Protein AF-A0A9J8BX04-F1 (afdb_monomer)

Organism: NCBI:txid630221

Solvent-accessible surface area (backbone atoms only — not comparable to full-atom values): 6274 Å² total; per-residue (Å²): 140,78,89,80,84,73,94,83,69,77,76,68,80,87,62,102,82,71,90,82,67,102,59,68,47,19,87,83,82,72,44,71,72,53,103,82,61,61,68,36,70,48,97,88,70,53,64,28,41,33,71,54,46,53,62,44,47,77,79,39,63,42,40,95,88,78,60,50,66,74,70,72,100,70,80,85,84,91,78,83,78,95,84,86,82,89,125

Sequence (87 aa):
FEYFESFETLRVLILPHVHRVSQLTCAVCLEDFRTKDELGVLPCQHAFHKRCLVKWLEVRCSCPLCNNPVSDALGQTHSTNLLDELL

Nearest PDB structures (foldseek):
  4v3k-assembly1_F  TM=8.671E-01  e=2.386E-05  Homo sapiens
  6w9a-assembly2_D  TM=9.676E-01  e=1.560E-04  Homo sapiens
  4v3k-assembly2_C  TM=8.245E-01  e=3.337E-05  Homo sapiens
  1x4j-assembly1_A  TM=8.035E-01  e=2.552E-05  Homo sapiens
  5lg7-assembly1_A  TM=6.339E-01  e=1.994E-03  Homo sapiens

InterPro domains:
  IPR001841 Zinc finger, RING-type [PF13639] (25-67)
  IPR001841 Zinc finger, RING-type [PS50089] (26-67)
  IPR001841 Zinc finger, RING-type [SM00184] (26-66)
  IPR013083 Zinc finger, RING/FYVE/PHD-type [G3DSA:3.30.40.10] (5-75)
  IPR051834 RING finger E3 ubiquitin-protein ligase [PTHR45931] (24-71)

Foldseek 3Di:
DDDDDDPDPPPPDADPDDDDDPDQAAPQVRHGDDSPFDWDAAPVRDIHGPVSVVVVCVPAQADPPPRHGRDDPPDDDPDDDDDDPPD

pLDDT: mean 70.87, std 22.61, range [35.06, 96.81]

Mean predicted aligned error: 14.34 Å

Structure (mmCIF, N/CA/C/O backbone):
data_AF-A0A9J8BX04-F1
#
_entry.id   AF-A0A9J8BX04-F1
#
loop_
_atom_site.group_PDB
_atom_site.id
_atom_site.type_symbol
_atom_site.label_atom_id
_atom_site.label_alt_id
_atom_site.label_comp_id
_atom_site.label_asym_id
_atom_site.label_entity_id
_atom_site.label_seq_id
_atom_site.pdbx_PDB_ins_code
_atom_site.Cartn_x
_atom_site.Cartn_y
_atom_site.Cartn_z
_atom_site.occupancy
_atom_site.B_iso_or_equiv
_atom_site.auth_seq_id
_atom_site.auth_comp_id
_atom_site.auth_asym_id
_atom_site.auth_atom_id
_atom_site.pdbx_PDB_model_num
ATOM 1 N N . PHE A 1 1 ? -28.179 -15.499 17.493 1.00 39.31 1 PHE A N 1
ATOM 2 C CA . PHE A 1 1 ? -28.226 -15.565 16.022 1.00 39.31 1 PHE A CA 1
ATOM 3 C C . PHE A 1 1 ? -28.361 -14.145 15.506 1.00 39.31 1 PHE A C 1
ATOM 5 O O . PHE A 1 1 ? -29.439 -13.717 15.140 1.00 39.31 1 PHE A O 1
ATOM 12 N N . GLU A 1 2 ? -27.420 -13.282 15.861 1.00 35.19 2 GLU A N 1
ATOM 13 C CA . GLU A 1 2 ? -26.044 -13.187 15.350 1.00 35.19 2 GLU A CA 1
ATOM 14 C C . GLU A 1 2 ? -25.994 -12.132 14.253 1.00 35.19 2 GLU A C 1
ATOM 16 O O . GLU A 1 2 ? -26.483 -12.349 13.154 1.00 35.19 2 GLU A O 1
ATOM 21 N N . TYR A 1 3 ? -25.315 -11.042 14.611 1.00 40.84 3 TYR A N 1
ATOM 22 C CA . TYR A 1 3 ? -24.632 -10.123 13.717 1.00 40.84 3 TYR A CA 1
ATOM 23 C C . TYR A 1 3 ? -25.489 -9.181 12.854 1.00 40.84 3 TYR A C 1
ATOM 25 O O . TYR A 1 3 ? -26.398 -9.578 12.140 1.00 40.84 3 TYR A O 1
ATOM 33 N N . PHE A 1 4 ? -25.071 -7.912 12.885 1.00 40.31 4 PHE A N 1
ATOM 34 C CA . PHE A 1 4 ? -25.529 -6.778 12.079 1.00 40.31 4 PHE A CA 1
ATOM 35 C C . PHE A 1 4 ? -26.800 -6.041 12.527 1.00 40.31 4 PHE A C 1
ATOM 37 O O . PHE A 1 4 ? -27.664 -5.701 11.725 1.00 40.31 4 PHE A O 1
ATOM 44 N N . GLU A 1 5 ? -26.827 -5.615 13.793 1.00 35.06 5 GLU A N 1
ATOM 45 C CA . GLU A 1 5 ? -27.214 -4.216 14.031 1.00 35.06 5 GLU A CA 1
ATOM 46 C C . GLU A 1 5 ? -26.078 -3.293 13.554 1.00 35.06 5 GLU A C 1
ATOM 48 O O . GLU A 1 5 ? -24.913 -3.681 13.630 1.00 35.06 5 GLU A O 1
ATOM 53 N N . SER A 1 6 ? -26.411 -2.064 13.138 1.00 44.19 6 SER A N 1
ATOM 54 C CA . SER A 1 6 ? -25.505 -0.924 12.853 1.00 44.19 6 SER A CA 1
ATOM 55 C C . SER A 1 6 ? -25.077 -0.659 11.396 1.00 44.19 6 SER A C 1
ATOM 57 O O . SER A 1 6 ? -23.934 -0.307 11.120 1.00 44.19 6 SER A O 1
ATOM 59 N N . PHE A 1 7 ? -26.013 -0.704 10.444 1.00 50.09 7 PHE A N 1
ATOM 60 C CA . PHE A 1 7 ? -25.752 -0.270 9.061 1.00 50.09 7 PHE A CA 1
ATOM 61 C C . PHE A 1 7 ? -25.700 1.255 8.817 1.00 50.09 7 PHE A C 1
ATOM 63 O O . PHE A 1 7 ? -25.453 1.649 7.684 1.00 50.09 7 PHE A O 1
ATOM 70 N N . GLU A 1 8 ? -25.856 2.142 9.813 1.00 45.09 8 GLU A N 1
ATOM 71 C CA . GLU A 1 8 ? -25.964 3.592 9.515 1.00 45.09 8 GLU A CA 1
ATOM 72 C C . GLU A 1 8 ? -25.143 4.568 10.380 1.00 45.09 8 GLU A C 1
ATOM 74 O O . GLU A 1 8 ? -25.237 5.777 10.181 1.00 45.09 8 GLU A O 1
ATOM 79 N N . THR A 1 9 ? -24.270 4.115 11.286 1.00 40.94 9 THR A N 1
ATOM 80 C CA . THR A 1 9 ? -23.547 5.045 12.193 1.00 40.94 9 THR A CA 1
ATOM 81 C C . THR A 1 9 ? -22.029 4.894 12.252 1.00 40.94 9 THR A C 1
ATOM 83 O O . THR A 1 9 ? -21.360 5.745 12.836 1.00 40.94 9 THR A O 1
ATOM 86 N N . LEU A 1 10 ? -21.433 3.919 11.562 1.00 40.34 10 LEU A N 1
ATOM 87 C CA . LEU A 1 10 ? -19.975 3.760 11.464 1.00 40.34 10 LEU A CA 1
ATOM 88 C C . LEU A 1 10 ? -19.360 4.683 10.396 1.00 40.34 10 LEU A C 1
ATOM 90 O O . LEU A 1 10 ? -18.540 4.279 9.574 1.00 40.34 10 LEU A O 1
ATOM 94 N N . ARG A 1 11 ? -19.684 5.981 10.466 1.00 43.84 11 ARG A N 1
ATOM 95 C CA . ARG A 1 11 ? -18.686 7.016 10.167 1.00 43.84 11 ARG A CA 1
ATOM 96 C C . ARG A 1 11 ? -17.569 6.816 11.185 1.00 43.84 11 ARG A C 1
ATOM 98 O O . ARG A 1 11 ? -17.620 7.372 12.276 1.00 43.84 11 ARG A O 1
ATOM 105 N N . VAL A 1 12 ? -16.641 5.933 10.834 1.00 46.44 12 VAL A N 1
ATOM 106 C CA . VAL A 1 12 ? -15.484 5.490 11.606 1.00 46.44 12 VAL A CA 1
ATOM 107 C C . VAL A 1 12 ? -14.755 6.705 12.178 1.00 46.44 12 VAL A C 1
ATOM 109 O O . VAL A 1 12 ? -13.911 7.327 11.537 1.00 46.44 12 VAL A O 1
ATOM 112 N N . LEU A 1 13 ? -15.117 7.064 13.406 1.00 39.06 13 LEU A N 1
ATOM 113 C CA . LEU A 1 13 ? -14.249 7.810 14.289 1.00 39.06 13 LEU A CA 1
ATOM 114 C C . LEU A 1 13 ? -13.094 6.860 14.607 1.00 39.06 13 LEU A C 1
ATOM 116 O O . LEU A 1 13 ? -13.319 5.705 14.954 1.00 39.06 13 LEU A O 1
ATOM 120 N N . ILE A 1 14 ? -11.877 7.377 14.464 1.00 41.00 14 ILE A N 1
ATOM 121 C CA . ILE A 1 14 ? -10.576 6.699 14.543 1.00 41.00 14 ILE A CA 1
ATOM 122 C C . ILE A 1 14 ? -10.082 6.106 13.208 1.00 41.00 14 ILE A C 1
ATOM 124 O O . ILE A 1 14 ? -9.922 4.903 13.072 1.00 41.00 14 ILE A O 1
ATOM 128 N N . LEU A 1 15 ? -9.726 6.976 12.257 1.00 40.16 15 LEU A N 1
ATOM 129 C CA . LEU A 1 15 ? -8.327 7.125 11.819 1.00 40.16 15 LEU A CA 1
ATOM 130 C C . LEU A 1 15 ? -8.133 8.580 11.335 1.00 40.16 15 LEU A C 1
ATOM 132 O O . LEU A 1 15 ? -8.674 8.947 10.293 1.00 40.16 15 LEU A O 1
ATOM 136 N N . PRO A 1 16 ? -7.390 9.436 12.062 1.00 44.62 16 PRO A N 1
ATOM 137 C CA . PRO A 1 16 ? -7.275 10.873 11.780 1.00 44.62 16 PRO A CA 1
ATOM 138 C C . PRO A 1 16 ? -6.492 11.222 10.497 1.00 44.62 16 PRO A C 1
ATOM 140 O O . PRO A 1 16 ? -6.020 12.347 10.371 1.00 44.62 16 PRO A O 1
ATOM 143 N N . HIS A 1 17 ? -6.330 10.300 9.537 1.00 43.12 17 HIS A N 1
ATOM 144 C CA . HIS A 1 17 ? -5.601 10.601 8.304 1.00 43.12 17 HIS A CA 1
ATOM 145 C C . HIS A 1 17 ? -5.866 9.682 7.097 1.00 43.12 17 HIS A C 1
ATOM 147 O O . HIS A 1 17 ? -4.959 9.472 6.295 1.00 43.12 17 HIS A O 1
ATOM 153 N N . VAL A 1 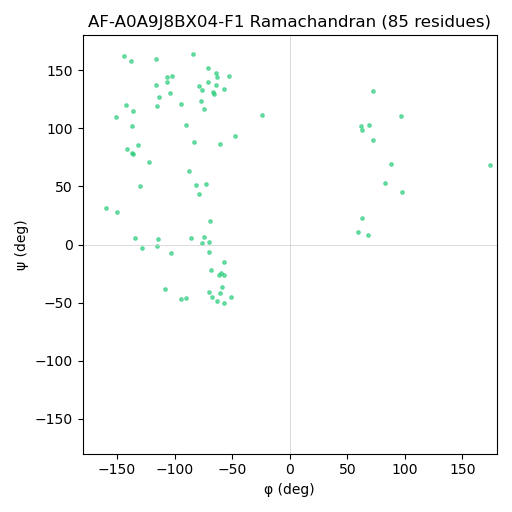18 ? -7.064 9.109 6.922 1.00 46.53 18 VAL A N 1
ATOM 154 C CA . VAL A 1 18 ? -7.320 8.259 5.739 1.00 46.53 18 VAL A CA 1
ATOM 155 C C . VAL A 1 18 ? -8.731 8.472 5.181 1.00 46.53 18 VAL A C 1
ATOM 157 O O . VAL A 1 18 ? -9.667 7.730 5.464 1.00 46.53 18 VAL A O 1
ATOM 160 N N . HIS A 1 19 ? -8.896 9.523 4.377 1.00 37.56 19 HIS A N 1
ATOM 161 C CA . HIS A 1 19 ? -10.143 9.823 3.675 1.00 37.56 19 HIS A CA 1
ATOM 162 C C . HIS A 1 19 ? -10.125 9.126 2.298 1.00 37.56 19 HIS A C 1
ATOM 164 O O . HIS A 1 19 ? -9.477 9.609 1.376 1.00 37.56 19 HIS A O 1
ATOM 170 N N . ARG A 1 20 ? -10.855 8.000 2.187 1.00 46.56 20 ARG A N 1
ATOM 171 C CA . ARG A 1 20 ? -11.032 7.107 1.012 1.00 46.56 20 ARG A CA 1
ATOM 172 C C . ARG A 1 20 ? -9.831 6.226 0.632 1.00 46.56 20 ARG A C 1
ATOM 174 O O . ARG A 1 20 ? -9.069 6.554 -0.267 1.00 46.56 20 ARG A O 1
ATOM 181 N N . VAL A 1 21 ? -9.771 5.023 1.203 1.00 48.09 21 VAL A N 1
ATOM 182 C CA . VAL A 1 21 ? -9.080 3.881 0.580 1.00 48.09 21 VAL A CA 1
ATOM 183 C C . VAL A 1 21 ? -10.161 2.846 0.287 1.00 48.09 21 VAL A C 1
ATOM 185 O O . VAL A 1 21 ? -10.852 2.405 1.199 1.00 48.09 21 VAL A O 1
ATOM 188 N N . SER A 1 22 ? -10.363 2.484 -0.981 1.00 52.56 22 SER A N 1
ATOM 189 C CA . SER A 1 22 ? -11.315 1.427 -1.370 1.00 52.56 22 SER A CA 1
ATOM 190 C C . SER A 1 22 ? -10.853 0.022 -0.955 1.00 52.56 22 SER A C 1
ATOM 192 O O . SER A 1 22 ? -11.522 -0.960 -1.259 1.00 52.56 22 SER A O 1
ATOM 194 N N . GLN A 1 23 ? -9.712 -0.084 -0.272 1.00 60.94 23 GLN A N 1
ATOM 195 C CA . GLN A 1 23 ? -9.085 -1.329 0.142 1.00 60.94 23 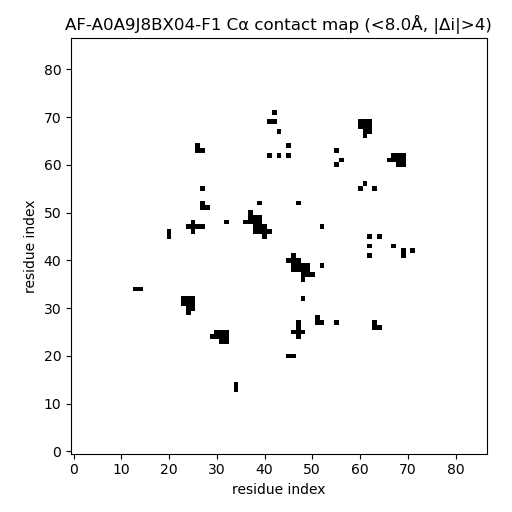GLN A CA 1
ATOM 196 C C . GLN A 1 23 ? -8.588 -1.217 1.586 1.00 60.94 23 GLN A C 1
ATOM 198 O O . GLN A 1 23 ? -7.683 -0.450 1.897 1.00 60.94 23 GLN A O 1
ATOM 203 N N . LEU A 1 24 ? -9.188 -2.010 2.472 1.00 81.38 24 LEU A N 1
ATOM 204 C CA . LEU A 1 24 ? -8.751 -2.163 3.863 1.00 81.38 24 LEU A CA 1
ATOM 205 C C . LEU A 1 24 ? -7.643 -3.221 4.011 1.00 81.38 24 LEU A C 1
ATOM 207 O O . LEU A 1 24 ? -7.227 -3.513 5.123 1.00 81.38 24 LEU A O 1
ATOM 211 N N . THR A 1 25 ? -7.154 -3.764 2.894 1.00 86.56 25 THR A N 1
ATOM 212 C CA . THR A 1 25 ? -6.187 -4.862 2.803 1.00 86.56 25 THR A CA 1
ATOM 213 C C . THR A 1 25 ? -4.890 -4.406 2.148 1.00 86.56 25 THR A C 1
ATOM 215 O O . THR A 1 25 ? -4.908 -3.755 1.101 1.00 86.56 25 THR A O 1
ATOM 218 N N . CYS A 1 26 ? -3.753 -4.830 2.687 1.00 91.62 26 CYS A N 1
ATOM 219 C CA . CYS A 1 26 ? -2.452 -4.637 2.058 1.00 91.62 26 CYS A CA 1
ATOM 220 C C . CYS A 1 26 ? -2.273 -5.601 0.879 1.00 91.62 26 CYS A C 1
ATOM 222 O O . CYS A 1 26 ? -2.173 -6.806 1.081 1.00 91.62 26 CYS A O 1
ATOM 224 N N . ALA A 1 27 ? -2.133 -5.101 -0.351 1.00 91.19 27 ALA A N 1
ATOM 225 C CA . ALA A 1 27 ? -1.989 -5.975 -1.525 1.00 91.19 27 ALA A CA 1
ATOM 226 C C . ALA A 1 27 ? -0.642 -6.728 -1.611 1.00 91.19 27 ALA A C 1
ATOM 228 O O . ALA A 1 27 ? -0.464 -7.564 -2.490 1.00 91.19 27 ALA A O 1
ATOM 229 N N . VAL A 1 28 ? 0.313 -6.435 -0.717 1.00 94.00 28 VAL A N 1
ATOM 230 C CA . VAL A 1 28 ? 1.622 -7.111 -0.679 1.00 94.00 28 VAL A CA 1
ATOM 231 C C . VAL A 1 28 ? 1.596 -8.345 0.225 1.00 94.00 28 VAL A C 1
ATOM 233 O O . VAL A 1 28 ? 2.101 -9.389 -0.170 1.00 94.00 28 VAL A O 1
ATOM 236 N N . CYS A 1 29 ? 1.033 -8.240 1.434 1.00 95.38 29 CYS A N 1
ATOM 237 C CA . CYS A 1 29 ? 0.936 -9.371 2.370 1.00 95.38 29 CYS A CA 1
ATOM 238 C C . CYS A 1 29 ? -0.461 -9.999 2.447 1.00 95.38 29 CYS A C 1
ATOM 240 O O . CYS A 1 29 ? -0.605 -11.047 3.065 1.00 95.38 29 CYS A O 1
ATOM 242 N N . LEU A 1 30 ? -1.463 -9.392 1.803 1.00 92.44 30 LEU A N 1
ATOM 243 C CA . LEU A 1 30 ? -2.868 -9.815 1.787 1.00 92.44 30 LEU A CA 1
ATOM 244 C C . LEU A 1 30 ? -3.550 -9.800 3.168 1.00 92.44 30 LEU A C 1
ATOM 246 O O . LEU A 1 30 ? -4.554 -10.473 3.372 1.00 92.44 30 LEU A O 1
ATOM 250 N N . GLU A 1 31 ? -3.023 -9.011 4.106 1.00 91.00 31 GLU A N 1
ATOM 251 C CA . GLU A 1 31 ? -3.580 -8.834 5.451 1.00 91.00 31 GLU A CA 1
ATOM 252 C C . GLU A 1 31 ? -4.336 -7.505 5.566 1.00 91.00 31 GLU A C 1
ATOM 254 O O . GLU A 1 31 ? -3.923 -6.489 4.994 1.00 91.00 31 GLU A O 1
ATOM 259 N N . ASP A 1 32 ? -5.416 -7.503 6.348 1.00 87.50 32 ASP A N 1
ATOM 260 C CA . ASP A 1 32 ? -6.161 -6.293 6.701 1.00 87.50 32 ASP A CA 1
ATOM 261 C C . ASP A 1 32 ? -5.306 -5.312 7.517 1.00 87.50 32 ASP A C 1
ATOM 263 O O . ASP A 1 32 ? -4.526 -5.707 8.392 1.00 87.50 32 ASP A O 1
ATOM 267 N N . PHE A 1 33 ? -5.508 -4.018 7.278 1.00 84.19 33 PHE A N 1
ATOM 268 C CA . PHE A 1 33 ? -4.936 -2.950 8.086 1.00 84.19 33 PHE A CA 1
ATOM 269 C C . PHE A 1 33 ? -5.596 -2.883 9.466 1.00 84.19 33 PHE A C 1
ATOM 271 O O . PHE A 1 33 ? -6.815 -2.988 9.614 1.00 84.19 33 PHE A O 1
ATOM 278 N N . ARG A 1 34 ? -4.785 -2.636 10.492 1.00 86.25 34 ARG A N 1
ATOM 279 C CA . ARG A 1 34 ? -5.211 -2.498 11.891 1.00 86.25 34 ARG A CA 1
ATOM 280 C C . ARG A 1 34 ? -4.942 -1.086 12.400 1.00 86.25 34 ARG A C 1
ATOM 282 O O . ARG A 1 34 ? -4.071 -0.383 11.903 1.00 86.25 34 ARG A O 1
ATOM 289 N N . THR A 1 35 ? -5.630 -0.679 13.469 1.00 78.44 35 THR A N 1
ATOM 290 C CA . THR A 1 35 ? -5.556 0.677 14.064 1.00 78.44 35 THR A CA 1
ATOM 291 C C . THR A 1 35 ? -4.145 1.123 14.483 1.00 78.44 35 THR A C 1
ATOM 293 O O . THR A 1 35 ? -3.926 2.301 14.745 1.00 78.44 35 THR A O 1
ATOM 296 N N . LYS A 1 36 ? -3.184 0.200 14.577 1.00 83.75 36 LYS A N 1
ATOM 297 C CA . LYS A 1 36 ? -1.794 0.468 14.978 1.00 83.75 36 LYS A CA 1
ATOM 298 C C . LYS A 1 36 ? -0.779 0.224 13.864 1.00 83.75 36 LYS A C 1
ATOM 300 O O . LYS A 1 36 ? 0.419 0.293 14.120 1.00 83.75 36 LYS A O 1
ATOM 305 N N . ASP A 1 37 ? -1.244 -0.088 12.663 1.00 86.88 37 ASP A N 1
ATOM 306 C CA . ASP A 1 37 ? -0.353 -0.350 11.548 1.00 86.88 37 ASP A CA 1
ATOM 307 C C . ASP A 1 37 ? 0.222 0.957 11.008 1.00 86.88 37 ASP A C 1
ATOM 309 O O . ASP A 1 37 ? -0.491 1.928 10.754 1.00 86.88 37 ASP A O 1
ATOM 313 N N . GLU A 1 38 ? 1.533 0.971 10.79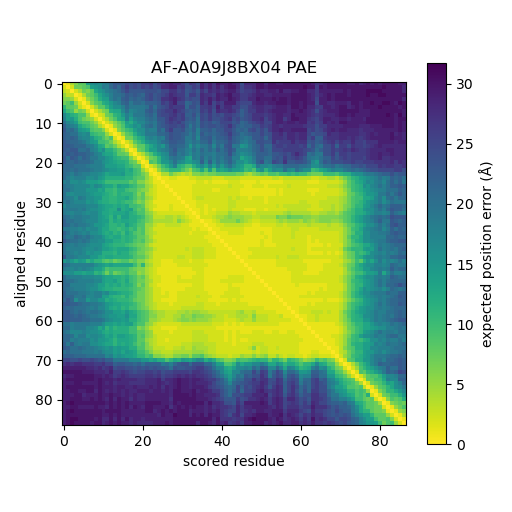1 1.00 90.06 38 GLU A N 1
ATOM 314 C CA . GLU A 1 38 ? 2.173 2.030 10.025 1.00 90.06 38 GLU A CA 1
ATOM 315 C C . GLU A 1 38 ? 1.912 1.796 8.538 1.00 90.06 38 GLU A C 1
ATOM 317 O O . GLU A 1 38 ? 2.276 0.748 7.992 1.00 90.06 38 GLU A O 1
ATOM 322 N N . LEU A 1 39 ? 1.324 2.787 7.872 1.00 90.69 39 LEU A N 1
ATOM 323 C CA . LEU A 1 39 ? 1.028 2.732 6.445 1.00 90.69 39 LEU A CA 1
ATOM 324 C C . LEU A 1 39 ? 1.987 3.622 5.657 1.00 90.69 39 LEU A C 1
ATOM 326 O O . LEU A 1 39 ? 2.320 4.730 6.073 1.00 90.69 39 LEU A O 1
ATOM 330 N N . GLY A 1 40 ? 2.426 3.123 4.507 1.00 89.56 40 GLY A N 1
ATOM 331 C CA . GLY A 1 40 ? 3.087 3.907 3.476 1.00 89.56 40 GLY A CA 1
ATOM 332 C C . GLY A 1 40 ? 2.108 4.170 2.339 1.00 89.56 40 GLY A C 1
ATOM 333 O O . GLY A 1 40 ? 1.468 3.237 1.851 1.00 89.56 40 GLY A O 1
ATOM 334 N N . VAL A 1 41 ? 1.996 5.430 1.924 1.00 89.69 41 VAL A N 1
ATOM 335 C CA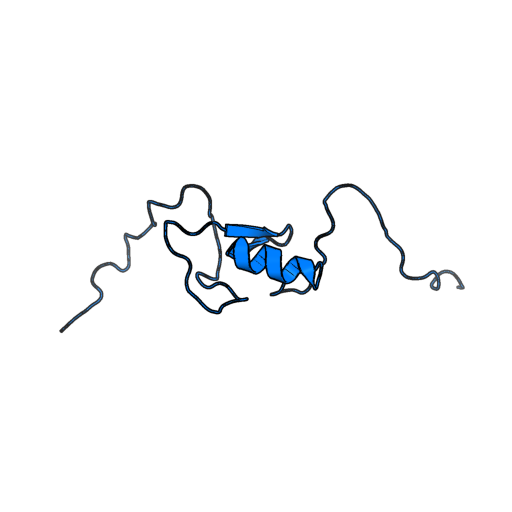 . VAL A 1 41 ? 1.135 5.850 0.814 1.00 89.69 41 VAL A CA 1
ATOM 336 C C . VAL A 1 41 ? 2.018 6.353 -0.319 1.00 89.69 41 VAL A C 1
ATOM 338 O O . VAL A 1 41 ? 2.883 7.199 -0.106 1.00 89.69 41 VAL A O 1
ATOM 341 N N . LEU A 1 42 ? 1.816 5.809 -1.516 1.00 89.19 42 LEU A N 1
ATOM 342 C CA . LEU A 1 42 ? 2.534 6.238 -2.717 1.00 89.19 42 LEU A CA 1
ATOM 343 C C . LEU A 1 42 ? 1.864 7.464 -3.367 1.00 89.19 42 LEU A C 1
ATOM 345 O O . LEU A 1 42 ? 0.683 7.703 -3.121 1.00 89.19 42 LEU A O 1
ATOM 349 N N . PRO A 1 43 ? 2.545 8.197 -4.274 1.00 88.31 43 PRO A N 1
ATOM 350 C CA . PRO A 1 43 ? 1.956 9.344 -4.986 1.00 88.31 43 PRO A CA 1
ATOM 351 C C . PRO A 1 43 ? 0.682 9.008 -5.778 1.00 88.31 43 P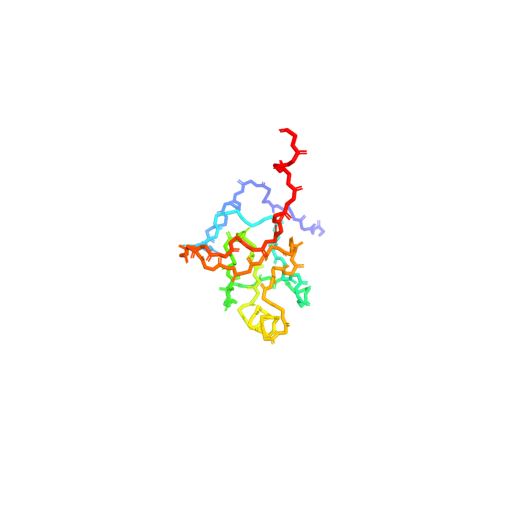RO A C 1
ATOM 353 O O . PRO A 1 43 ? -0.188 9.851 -5.970 1.00 88.31 43 PRO A O 1
ATOM 356 N N . CYS A 1 44 ? 0.533 7.747 -6.194 1.00 87.81 44 CYS A N 1
ATOM 357 C CA . CYS A 1 44 ? -0.687 7.222 -6.812 1.00 87.81 44 CYS A CA 1
ATOM 358 C C . CYS A 1 44 ? -1.849 6.980 -5.823 1.00 87.81 44 CYS A C 1
ATOM 360 O O . CYS A 1 44 ? -2.865 6.424 -6.225 1.00 87.81 44 CYS A O 1
ATOM 362 N N . GLN A 1 45 ? -1.707 7.385 -4.555 1.00 85.62 45 GLN A N 1
ATOM 363 C CA . GLN A 1 45 ? -2.687 7.293 -3.459 1.00 85.62 45 GLN A CA 1
ATOM 364 C C . GLN A 1 45 ? -3.006 5.873 -2.959 1.00 85.62 45 GLN A C 1
ATOM 366 O O . GLN A 1 45 ? -3.868 5.697 -2.101 1.00 85.62 45 GLN A O 1
ATOM 371 N N . HIS A 1 46 ? -2.279 4.855 -3.420 1.00 89.81 46 HIS A N 1
ATOM 372 C CA . HIS A 1 46 ? -2.388 3.504 -2.873 1.00 89.81 46 HIS A CA 1
ATOM 373 C C . HIS A 1 46 ? -1.615 3.355 -1.559 1.00 89.81 46 HIS A C 1
ATOM 375 O O . HIS A 1 46 ? -0.469 3.803 -1.448 1.00 89.81 46 HIS A O 1
ATOM 381 N N . ALA A 1 47 ? -2.245 2.685 -0.592 1.00 90.31 47 ALA A N 1
ATOM 382 C CA . ALA A 1 47 ? -1.712 2.439 0.740 1.00 90.31 47 ALA A CA 1
ATOM 383 C C . ALA A 1 47 ? -1.289 0.976 0.923 1.00 90.31 47 ALA A C 1
ATOM 385 O O . ALA A 1 47 ? -1.941 0.052 0.438 1.00 90.31 47 ALA A O 1
ATOM 386 N N . PHE A 1 48 ? -0.207 0.776 1.669 1.00 92.50 48 PHE A N 1
ATOM 387 C CA . PHE A 1 48 ? 0.344 -0.529 2.032 1.00 92.50 48 PHE A CA 1
ATOM 388 C C . PHE A 1 48 ? 0.906 -0.445 3.450 1.00 92.50 48 PHE A C 1
ATOM 390 O O . PHE A 1 48 ? 1.216 0.650 3.922 1.00 92.50 48 PHE A O 1
ATOM 397 N N . HIS A 1 49 ? 1.135 -1.574 4.126 1.00 95.25 49 HIS A N 1
ATOM 398 C CA . HIS A 1 49 ? 1.960 -1.546 5.338 1.00 95.25 49 HIS A CA 1
ATOM 399 C C . HIS A 1 49 ? 3.330 -0.971 4.996 1.00 95.25 49 HIS A C 1
ATOM 401 O O . HIS A 1 49 ? 3.961 -1.416 4.037 1.00 95.25 49 HIS A O 1
ATOM 407 N N . LYS A 1 50 ? 3.831 -0.040 5.806 1.00 94.50 50 LYS A N 1
ATOM 408 C CA . LYS A 1 50 ? 5.133 0.608 5.612 1.00 94.50 50 LYS A CA 1
ATOM 409 C C . LYS A 1 50 ? 6.251 -0.413 5.406 1.00 94.50 50 LYS A C 1
ATOM 411 O O . LYS A 1 50 ? 7.025 -0.298 4.465 1.00 94.50 50 LYS A O 1
ATOM 416 N N . ARG A 1 51 ? 6.285 -1.469 6.226 1.00 96.56 51 ARG A N 1
ATOM 417 C CA . ARG A 1 51 ? 7.256 -2.569 6.098 1.00 96.56 51 ARG A CA 1
ATOM 418 C C . ARG A 1 51 ? 7.147 -3.297 4.756 1.00 96.56 51 ARG A C 1
ATOM 420 O O . ARG A 1 51 ? 8.165 -3.651 4.173 1.00 96.56 51 ARG A O 1
ATOM 427 N N . CYS A 1 52 ? 5.927 -3.551 4.293 1.00 96.81 52 CYS A N 1
ATOM 428 C CA . CYS A 1 52 ? 5.681 -4.234 3.027 1.00 96.81 52 CYS A CA 1
ATOM 429 C C . CYS A 1 52 ? 6.062 -3.345 1.842 1.00 96.81 52 CYS A C 1
ATOM 431 O O . CYS A 1 52 ? 6.692 -3.822 0.903 1.00 96.81 52 CYS A O 1
ATOM 433 N N . LEU A 1 53 ? 5.747 -2.050 1.924 1.00 95.12 53 LEU A N 1
ATOM 434 C CA . LEU A 1 53 ? 6.125 -1.076 0.912 1.00 95.12 53 LEU A CA 1
ATOM 435 C C . LEU A 1 53 ? 7.645 -0.942 0.795 1.00 95.12 53 LEU A C 1
ATOM 437 O O . LEU A 1 53 ? 8.166 -1.041 -0.306 1.00 95.12 53 LEU A O 1
ATOM 441 N N . VAL A 1 54 ? 8.361 -0.779 1.912 1.00 95.25 54 VAL A N 1
ATOM 442 C CA . VAL A 1 54 ? 9.832 -0.664 1.910 1.00 95.25 54 VAL A CA 1
ATOM 443 C C . VAL A 1 54 ? 10.474 -1.886 1.254 1.00 95.25 54 VAL A C 1
ATOM 445 O O . VAL A 1 54 ? 11.232 -1.728 0.304 1.00 95.25 54 VAL A O 1
ATOM 448 N N . LYS A 1 55 ? 10.092 -3.099 1.675 1.00 96.00 55 LYS A N 1
ATOM 449 C CA . LYS A 1 55 ? 10.599 -4.345 1.074 1.00 96.00 55 LYS A CA 1
ATOM 450 C C . LYS A 1 55 ? 10.299 -4.457 -0.419 1.00 96.00 55 LYS A C 1
ATOM 452 O O . LYS A 1 55 ? 11.094 -5.006 -1.170 1.00 96.00 55 LYS A O 1
ATOM 457 N N . TRP A 1 56 ? 9.139 -3.973 -0.858 1.00 95.56 56 TRP A N 1
ATOM 458 C CA . TRP A 1 56 ? 8.801 -3.966 -2.278 1.00 95.56 56 TRP A CA 1
ATOM 459 C C . TRP A 1 56 ? 9.701 -3.006 -3.063 1.00 95.56 56 TRP A C 1
ATOM 461 O O . TRP A 1 56 ? 10.238 -3.384 -4.103 1.00 95.56 56 TRP A O 1
ATOM 471 N N . LEU A 1 57 ? 9.910 -1.793 -2.541 1.00 93.75 57 LEU A N 1
ATOM 472 C CA . LEU A 1 57 ? 10.725 -0.757 -3.182 1.00 93.75 57 LEU A CA 1
ATOM 473 C C . LEU A 1 57 ? 12.224 -1.088 -3.219 1.00 93.75 57 LEU A C 1
ATOM 475 O O . LEU A 1 57 ? 12.916 -0.588 -4.099 1.00 93.75 57 LEU A O 1
ATOM 479 N N . GLU A 1 58 ? 12.712 -1.974 -2.346 1.00 94.62 58 GLU A N 1
ATOM 480 C CA . GLU A 1 58 ? 14.068 -2.545 -2.444 1.00 94.62 58 GLU A CA 1
ATOM 481 C C . GLU A 1 58 ? 14.284 -3.333 -3.748 1.00 94.62 58 GLU A C 1
ATOM 483 O O . GLU A 1 58 ? 15.414 -3.450 -4.220 1.00 94.62 58 GLU A O 1
ATOM 488 N N . VAL A 1 59 ? 13.211 -3.869 -4.341 1.00 93.94 59 VAL A N 1
ATOM 489 C CA . VAL A 1 59 ? 13.266 -4.686 -5.564 1.00 93.94 59 VAL A CA 1
ATOM 490 C C . VAL A 1 59 ? 12.696 -3.941 -6.772 1.00 93.94 59 VAL A C 1
ATOM 492 O O . VAL A 1 59 ? 13.201 -4.089 -7.886 1.00 93.94 59 VAL A O 1
ATOM 495 N N . ARG A 1 60 ? 11.619 -3.169 -6.586 1.00 92.38 60 ARG A N 1
ATOM 496 C CA . ARG A 1 60 ? 10.907 -2.469 -7.664 1.00 92.38 60 ARG A CA 1
ATOM 497 C C . ARG A 1 60 ? 10.428 -1.094 -7.221 1.00 92.38 60 ARG A C 1
ATOM 499 O O . ARG A 1 60 ? 9.547 -0.989 -6.378 1.00 92.38 60 ARG A O 1
ATOM 506 N N . CYS A 1 61 ? 10.886 -0.045 -7.897 1.00 92.56 61 CYS A N 1
ATOM 507 C CA . CYS A 1 61 ? 10.446 1.336 -7.666 1.00 92.56 61 CYS A CA 1
ATOM 508 C C . CYS A 1 61 ? 9.079 1.663 -8.309 1.00 92.56 61 CYS A C 1
ATOM 510 O O . CYS A 1 61 ? 8.915 2.718 -8.923 1.00 92.56 61 CYS A O 1
ATOM 512 N N . SER A 1 62 ? 8.093 0.766 -8.205 1.00 94.69 62 SER A N 1
ATOM 513 C CA . SER A 1 62 ? 6.738 0.961 -8.742 1.00 94.69 62 SER A CA 1
ATOM 514 C C . SER A 1 62 ? 5.653 0.490 -7.773 1.00 94.69 62 SER A C 1
ATOM 516 O O . SER A 1 62 ? 5.894 -0.326 -6.884 1.00 94.69 62 SER A O 1
ATOM 518 N N . CYS A 1 63 ? 4.437 1.013 -7.931 1.00 94.12 63 CYS A N 1
ATOM 519 C CA . CYS A 1 63 ? 3.290 0.637 -7.114 1.00 94.12 63 CYS A CA 1
ATOM 520 C C . CYS A 1 63 ? 2.877 -0.834 -7.345 1.00 94.12 63 CYS A C 1
ATOM 522 O O . CYS A 1 63 ? 2.617 -1.197 -8.492 1.00 94.12 63 CYS A O 1
ATOM 524 N N . PRO A 1 64 ? 2.695 -1.654 -6.289 1.00 93.31 64 PRO A N 1
ATOM 525 C CA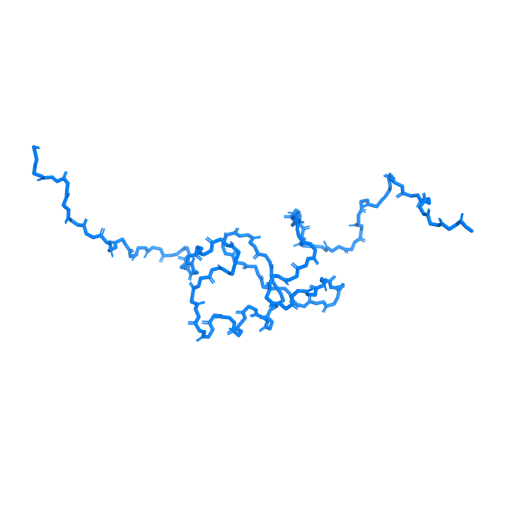 . PRO A 1 64 ? 2.203 -3.031 -6.420 1.00 93.31 64 PRO A CA 1
ATOM 526 C C . PRO A 1 64 ? 0.812 -3.171 -7.064 1.00 93.31 64 PRO A C 1
ATOM 528 O O . PRO A 1 64 ? 0.500 -4.230 -7.596 1.00 93.31 64 PRO A O 1
ATOM 531 N N . LEU A 1 65 ? -0.030 -2.129 -7.001 1.00 90.81 65 LEU A N 1
ATOM 532 C CA . LEU A 1 65 ? -1.418 -2.168 -7.483 1.00 90.81 65 LEU A CA 1
ATOM 533 C C . LEU A 1 65 ? -1.582 -1.662 -8.918 1.00 90.81 65 LEU A C 1
ATOM 535 O O . LEU A 1 65 ? -2.267 -2.292 -9.715 1.00 90.81 65 LEU A O 1
ATOM 539 N N . CYS A 1 66 ? -0.975 -0.522 -9.253 1.00 91.94 66 CYS A N 1
ATOM 540 C CA . CYS A 1 66 ? -1.148 0.108 -10.567 1.00 91.94 66 CYS A CA 1
ATOM 541 C C . CYS A 1 66 ? 0.129 0.160 -11.410 1.00 91.94 66 CYS A C 1
ATOM 543 O O . CYS A 1 66 ? 0.094 0.667 -12.524 1.00 91.94 66 CYS A O 1
ATOM 545 N N . ASN A 1 67 ? 1.257 -0.328 -10.887 1.00 92.31 67 ASN A N 1
ATOM 546 C CA . ASN A 1 67 ? 2.569 -0.300 -11.534 1.00 92.31 67 ASN A CA 1
ATOM 547 C C . ASN A 1 67 ? 3.105 1.106 -11.884 1.00 92.31 67 ASN A C 1
ATOM 549 O O . ASN A 1 67 ? 4.128 1.223 -12.555 1.00 92.31 67 ASN A O 1
ATOM 553 N N . ASN A 1 68 ? 2.471 2.177 -11.389 1.00 90.94 68 ASN A N 1
ATOM 554 C CA . ASN A 1 68 ? 2.988 3.535 -11.556 1.00 90.94 68 ASN A CA 1
ATOM 555 C C . ASN A 1 68 ? 4.340 3.679 -10.838 1.00 90.94 68 ASN A C 1
ATOM 557 O O . ASN A 1 68 ? 4.467 3.208 -9.700 1.00 90.94 68 ASN A O 1
ATOM 561 N N . PRO A 1 69 ? 5.335 4.334 -11.458 1.00 91.31 69 PRO A N 1
ATOM 562 C CA . PRO A 1 69 ? 6.634 4.549 -10.840 1.00 91.31 69 PRO A CA 1
ATOM 563 C C . PRO A 1 69 ? 6.516 5.434 -9.597 1.00 91.31 69 PRO A C 1
ATOM 565 O O . PRO A 1 69 ? 5.682 6.339 -9.521 1.00 91.31 69 PRO A O 1
ATOM 568 N N . VAL A 1 70 ? 7.389 5.185 -8.625 1.00 88.81 70 VAL A N 1
ATOM 569 C CA . VAL A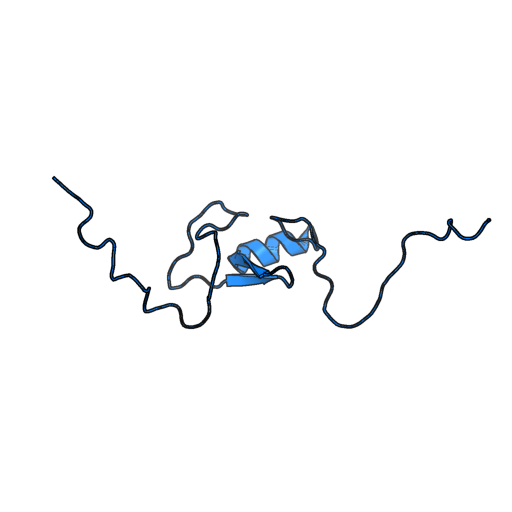 1 70 ? 7.562 6.038 -7.444 1.00 88.81 70 VAL A CA 1
ATOM 570 C C . VAL A 1 70 ? 8.584 7.122 -7.790 1.00 88.81 70 VAL A C 1
ATOM 572 O O . VAL A 1 70 ? 9.695 7.134 -7.276 1.00 88.81 70 VAL A O 1
ATOM 575 N N . SER A 1 71 ? 8.257 7.984 -8.752 1.00 77.94 71 SER A N 1
ATOM 576 C CA . SER A 1 71 ? 9.067 9.163 -9.070 1.00 77.94 71 SER A CA 1
ATOM 577 C C . SER A 1 71 ? 8.518 10.358 -8.300 1.00 77.94 71 SER A C 1
ATOM 579 O O . SER A 1 71 ? 7.341 10.697 -8.448 1.00 77.94 71 SER A O 1
ATOM 581 N N . ASP A 1 72 ? 9.365 10.960 -7.469 1.00 54.28 72 ASP A N 1
ATOM 582 C CA . ASP A 1 72 ? 9.055 12.148 -6.678 1.00 54.28 72 ASP A CA 1
ATOM 583 C C . ASP A 1 72 ? 8.503 13.273 -7.560 1.00 54.28 72 ASP A C 1
ATOM 585 O O . ASP A 1 72 ? 8.940 13.474 -8.696 1.00 54.28 72 ASP A O 1
ATOM 589 N N . ALA A 1 73 ? 7.564 14.047 -7.024 1.00 53.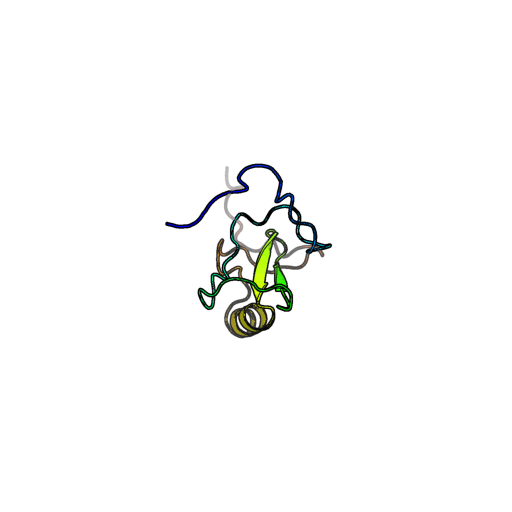75 73 ALA A N 1
ATOM 590 C CA . ALA A 1 73 ? 7.029 15.249 -7.658 1.00 53.75 73 ALA A CA 1
ATOM 591 C C . ALA A 1 73 ? 8.047 16.413 -7.638 1.00 53.75 73 ALA A C 1
ATOM 593 O O . ALA A 1 73 ? 7.732 17.524 -7.221 1.00 53.75 73 ALA A O 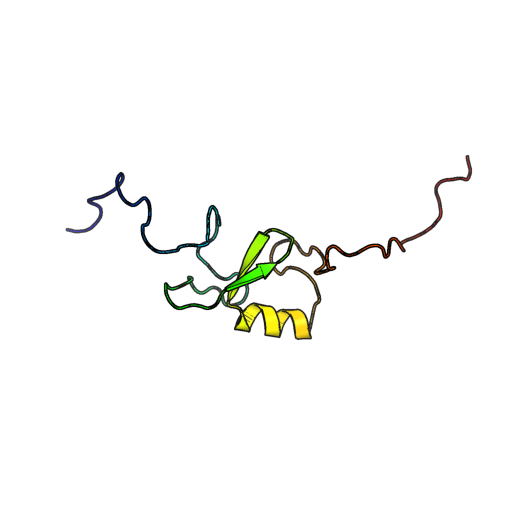1
ATOM 594 N N . LEU A 1 74 ? 9.270 16.160 -8.109 1.00 50.72 74 LEU A N 1
ATOM 595 C CA . LEU A 1 74 ? 10.304 17.139 -8.431 1.00 50.72 74 LEU A CA 1
ATOM 596 C C . LEU A 1 74 ? 10.948 16.752 -9.774 1.00 50.72 74 LEU A C 1
ATOM 598 O O . LEU A 1 74 ? 12.031 16.190 -9.826 1.00 50.72 74 LEU A O 1
ATOM 602 N N . GLY A 1 75 ? 10.246 17.063 -10.868 1.00 49.69 75 GLY A N 1
ATOM 603 C CA . GLY A 1 75 ? 10.838 17.432 -12.160 1.00 49.69 75 GLY A CA 1
ATOM 604 C C . GLY A 1 75 ? 11.725 16.422 -12.911 1.00 49.69 75 GLY A C 1
ATOM 605 O O . GLY A 1 75 ? 12.930 16.386 -12.722 1.00 49.69 75 GLY A O 1
ATOM 606 N N . GLN A 1 76 ? 11.119 15.802 -13.932 1.00 52.44 76 GLN A N 1
ATOM 607 C CA . GLN A 1 76 ? 11.706 15.401 -15.226 1.00 52.44 76 GLN A CA 1
ATOM 608 C C . GLN A 1 76 ? 12.752 14.270 -15.262 1.00 52.44 76 GLN A C 1
ATOM 610 O O . GLN A 1 76 ? 13.951 14.493 -15.166 1.00 52.44 76 GLN A O 1
ATOM 615 N N . THR A 1 77 ? 12.297 13.085 -15.682 1.00 43.25 77 THR A N 1
ATOM 616 C CA . THR A 1 77 ? 12.976 12.328 -16.751 1.00 43.25 77 THR A CA 1
ATOM 617 C C . THR A 1 77 ? 11.932 11.863 -17.766 1.00 43.25 77 THR A C 1
ATOM 619 O O . THR A 1 77 ? 11.369 10.776 -17.680 1.00 43.25 77 THR A O 1
ATOM 622 N N . HIS A 1 78 ? 11.622 12.732 -18.730 1.00 49.56 78 HIS A N 1
ATOM 623 C CA . HIS A 1 78 ? 10.959 12.299 -19.955 1.00 49.56 78 HIS A CA 1
ATOM 624 C C . HIS A 1 78 ? 12.047 11.772 -20.890 1.00 49.56 78 HIS A C 1
ATOM 626 O O . HIS A 1 78 ? 12.642 12.514 -21.665 1.00 49.56 78 HIS A O 1
ATOM 632 N N . SER A 1 79 ? 12.352 10.486 -20.773 1.00 55.38 79 SER A N 1
ATOM 633 C CA . SER A 1 79 ? 13.225 9.790 -21.713 1.00 55.38 79 SER A CA 1
ATOM 634 C C . SER A 1 79 ? 12.637 8.428 -22.049 1.00 55.38 79 SER A C 1
ATOM 636 O O . SER A 1 79 ? 13.101 7.402 -21.570 1.00 55.38 79 SER A O 1
ATOM 638 N N . THR A 1 80 ? 11.636 8.434 -22.935 1.00 46.94 80 THR A N 1
ATOM 639 C CA . THR A 1 80 ? 11.512 7.391 -23.962 1.00 46.94 80 THR A CA 1
ATOM 640 C C . THR A 1 80 ? 11.140 8.031 -25.310 1.00 46.94 80 THR A C 1
ATOM 642 O O . THR A 1 80 ? 10.009 8.429 -25.538 1.00 46.94 80 THR A O 1
ATOM 645 N N . ASN A 1 81 ? 12.170 8.152 -26.154 1.00 46.25 81 ASN A N 1
ATOM 646 C CA . ASN A 1 81 ? 12.194 8.055 -27.621 1.00 46.25 81 ASN A CA 1
ATOM 647 C C . ASN A 1 81 ? 11.411 9.060 -28.497 1.00 46.25 81 ASN A C 1
ATOM 649 O O . ASN A 1 81 ? 10.250 8.877 -28.835 1.00 46.25 81 ASN A O 1
ATOM 653 N N . LEU A 1 82 ? 12.177 10.049 -28.973 1.00 58.00 82 LEU A N 1
ATOM 654 C CA . LEU A 1 82 ? 12.235 10.572 -30.345 1.00 58.00 82 LEU A CA 1
ATOM 655 C C . LEU A 1 82 ? 11.782 9.553 -31.419 1.00 58.00 82 LEU A C 1
ATOM 657 O O . LEU A 1 82 ? 12.516 8.593 -31.640 1.00 58.00 82 LEU A O 1
ATOM 661 N N . LEU A 1 83 ? 10.631 9.782 -32.073 1.00 55.47 83 LEU A N 1
ATOM 662 C CA . LEU A 1 83 ? 10.289 9.418 -33.471 1.00 55.47 83 LEU A CA 1
ATOM 663 C C . LEU A 1 83 ? 8.799 9.724 -33.776 1.00 55.47 83 LEU A C 1
ATOM 665 O O . LEU A 1 83 ? 8.017 8.807 -33.974 1.00 55.47 83 LEU A O 1
ATOM 669 N N . ASP A 1 84 ? 8.398 11.002 -33.827 1.00 50.44 84 ASP A N 1
ATOM 670 C CA . ASP A 1 84 ? 7.102 11.399 -34.434 1.00 50.44 84 ASP A CA 1
ATOM 671 C C . ASP A 1 84 ? 7.127 12.820 -35.051 1.00 50.44 84 ASP A C 1
ATOM 673 O O . ASP A 1 84 ? 6.115 13.496 -35.136 1.00 50.44 84 ASP A O 1
ATOM 677 N N . GLU A 1 85 ? 8.298 13.297 -35.496 1.00 50.28 85 GLU A N 1
ATOM 678 C CA . GLU A 1 85 ? 8.443 14.553 -36.271 1.00 50.28 85 GLU A CA 1
ATOM 679 C C . GLU A 1 85 ? 9.282 14.287 -37.537 1.00 50.28 85 GLU A C 1
ATOM 681 O O . GLU A 1 85 ? 10.286 14.937 -37.829 1.00 50.28 85 GLU A O 1
ATOM 686 N N . LEU A 1 86 ? 8.892 13.247 -38.274 1.00 52.91 86 LEU A N 1
ATOM 687 C CA . LEU A 1 86 ? 9.161 13.122 -39.706 1.00 52.91 86 LEU A CA 1
ATOM 688 C C . LEU A 1 86 ? 7.814 12.963 -40.410 1.00 52.91 86 LEU A C 1
ATOM 690 O O . LEU A 1 86 ? 7.467 11.879 -40.883 1.00 52.91 86 LEU A O 1
ATOM 694 N N . LEU A 1 87 ? 7.062 14.063 -40.437 1.00 41.50 87 LEU A N 1
ATOM 695 C CA . LEU A 1 87 ? 6.058 14.362 -41.452 1.00 41.50 87 LEU A CA 1
ATOM 696 C C . LEU A 1 87 ? 5.879 15.876 -41.578 1.00 41.50 87 LEU A C 1
ATOM 698 O O . LEU A 1 87 ? 5.680 16.531 -40.535 1.00 41.50 87 LEU A O 1
#

Secondary structure (DSSP, 8-state):
------SS-------TT-S--S-SB-TTT-PBP-TT--EEE-TT--EEEHHHHHHHHTT-SB-TTT--B---SS-----S---S---

Radius of gyration: 18.97 Å; Cα contacts (8 Å, |Δi|>4): 65; chains: 1; bounding box: 42×33×58 Å